Protein AF-A0A7S2C697-F1 (afdb_monomer)

Nearest PDB structures (foldseek):
  7t9b-assembly1_H  TM=4.073E-01  e=5.130E-01  Mus musculus
  5i0y-assembly1_A  TM=3.164E-01  e=2.756E-01  Escherichia coli F11
  7t73-assembly1_H  TM=2.547E-01  e=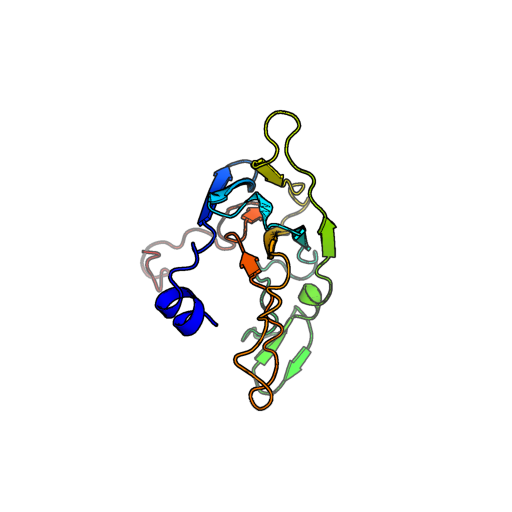3.265E-01  Homo sapiens
  2qux-assembly5_M  TM=3.099E-01  e=7.290E+00  Pseudomonas phage PP7

Foldseek 3Di:
DVVVCVVVVPDDWDKDWDADLAQRKIKIFTDPQLVQWDFKKKKKAKDDLQDLDPDLDQKDQDVVQRQQDDDPRIHGRPRNVPIDMDTFAADPVDRRITIDGDDADPDNIKMKMKMKIKGHFDQPPDPPDDDDGDRDIDIDIDDMRMHPPDDSDDDDDDPRDPDDDD

Solvent-accessible surface area (backbone atoms only — not comparable to full-atom values): 10043 Å² total; per-residue (Å²): 107,71,68,55,38,64,74,67,67,54,82,71,66,40,70,50,74,49,65,42,85,87,69,40,31,36,43,37,38,48,46,53,56,50,91,42,54,68,49,39,33,38,40,35,42,60,47,50,85,85,35,77,57,91,68,78,54,54,69,48,69,50,82,76,44,71,50,50,48,70,57,97,81,30,13,35,29,57,65,51,74,66,63,44,75,47,79,55,66,53,39,96,90,38,82,49,29,35,71,47,77,65,80,74,52,73,80,84,31,39,27,40,36,33,46,39,41,35,32,54,64,51,78,55,84,53,83,70,96,78,59,84,69,61,84,47,64,54,74,50,66,55,75,73,33,47,26,68,82,62,74,90,60,78,87,65,64,72,94,72,43,93,70,78,94,126

Structure (mmCIF, N/CA/C/O backbone):
data_AF-A0A7S2C697-F1
#
_entry.id   AF-A0A7S2C697-F1
#
loop_
_atom_site.group_PDB
_atom_site.id
_atom_site.type_symbol
_atom_site.label_atom_id
_atom_site.label_alt_id
_atom_site.label_comp_id
_atom_site.label_asym_id
_atom_site.label_entity_id
_atom_site.label_seq_id
_atom_site.pdbx_PDB_ins_code
_atom_site.Cartn_x
_atom_site.Cartn_y
_atom_site.Cartn_z
_atom_site.occupancy
_atom_site.B_iso_or_equiv
_atom_site.auth_seq_id
_atom_site.auth_comp_id
_atom_site.auth_asym_id
_atom_site.auth_atom_id
_atom_site.pdbx_PDB_model_num
ATOM 1 N N . ALA A 1 1 ? 4.787 -8.970 22.599 1.00 52.22 1 ALA A N 1
ATOM 2 C CA . ALA A 1 1 ? 3.502 -8.301 22.330 1.00 52.22 1 ALA A CA 1
ATOM 3 C C . ALA A 1 1 ? 2.415 -9.315 21.963 1.00 52.22 1 ALA A C 1
ATOM 5 O O . ALA A 1 1 ? 1.524 -9.502 22.772 1.00 52.22 1 ALA A O 1
ATOM 6 N N . TRP A 1 2 ? 2.530 -10.076 20.866 1.00 50.03 2 TRP A N 1
ATOM 7 C CA . TRP A 1 2 ? 1.533 -11.112 20.517 1.00 50.03 2 TRP A CA 1
ATOM 8 C C . TRP A 1 2 ? 1.285 -12.150 21.631 1.00 50.03 2 TRP A C 1
ATOM 10 O O . TRP A 1 2 ? 0.146 -12.393 22.016 1.00 50.03 2 TRP A O 1
ATOM 20 N N . ILE A 1 3 ? 2.357 -12.688 22.234 1.00 55.72 3 ILE A N 1
ATOM 21 C CA . ILE A 1 3 ? 2.254 -13.664 23.337 1.00 55.72 3 ILE A CA 1
ATOM 22 C C . ILE A 1 3 ? 1.534 -13.069 24.560 1.00 55.72 3 ILE A C 1
ATOM 24 O O . ILE A 1 3 ? 0.726 -13.750 25.176 1.00 55.72 3 ILE A O 1
ATOM 28 N N . SER A 1 4 ? 1.783 -11.804 24.916 1.00 53.09 4 SER A N 1
ATOM 29 C CA . SER A 1 4 ? 1.108 -11.165 26.055 1.00 53.09 4 SER A CA 1
ATOM 30 C C . SER A 1 4 ? -0.371 -10.895 25.775 1.00 53.09 4 SER A C 1
ATOM 32 O O . SER A 1 4 ? -1.180 -11.124 26.664 1.00 53.09 4 SER A O 1
ATOM 34 N N . THR A 1 5 ? -0.735 -10.492 24.555 1.00 56.75 5 THR A N 1
ATOM 35 C CA . THR A 1 5 ? -2.135 -10.326 24.118 1.00 56.75 5 THR A CA 1
ATOM 36 C C . THR A 1 5 ? -2.887 -11.663 24.175 1.00 56.75 5 THR A C 1
ATOM 38 O O . THR A 1 5 ? -3.973 -11.743 24.745 1.00 56.75 5 THR A O 1
ATOM 41 N N . LEU A 1 6 ? -2.251 -12.749 23.718 1.00 58.56 6 LEU A N 1
ATOM 42 C CA . LEU A 1 6 ? -2.764 -14.119 23.851 1.00 58.56 6 LEU A CA 1
ATOM 43 C C . LEU A 1 6 ? -2.944 -14.562 25.303 1.00 58.56 6 LEU A C 1
ATOM 45 O O . LEU A 1 6 ? -3.959 -15.164 25.648 1.00 58.56 6 LEU A O 1
ATOM 49 N N . LEU A 1 7 ? -1.968 -14.263 26.163 1.00 58.41 7 LEU A N 1
ATOM 50 C CA . LEU A 1 7 ? -2.015 -14.620 27.582 1.00 58.41 7 LEU A CA 1
ATOM 51 C C . LEU A 1 7 ? -3.055 -13.793 28.357 1.00 58.41 7 LEU A C 1
ATOM 53 O O . LEU A 1 7 ? -3.677 -14.321 29.278 1.00 58.41 7 LEU A O 1
ATOM 57 N N . LYS A 1 8 ? -3.267 -12.525 27.980 1.00 66.44 8 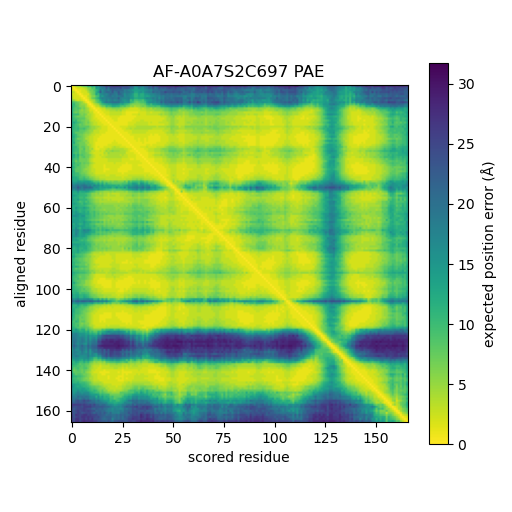LYS A N 1
ATOM 58 C CA . LYS A 1 8 ? -4.252 -11.615 28.592 1.00 66.44 8 LYS A CA 1
ATOM 59 C C . LYS A 1 8 ? -5.670 -11.776 28.026 1.00 66.44 8 LYS A C 1
ATOM 61 O O . LYS A 1 8 ? -6.595 -11.193 28.584 1.00 66.44 8 LYS A O 1
ATOM 66 N N . LYS A 1 9 ? -5.862 -12.594 26.979 1.00 63.88 9 LYS A N 1
ATOM 67 C CA . LYS A 1 9 ? -7.134 -12.746 26.241 1.00 63.88 9 LYS A CA 1
ATOM 68 C C . LYS A 1 9 ? -7.695 -11.411 25.738 1.00 63.88 9 LYS A C 1
ATOM 70 O O . LYS A 1 9 ? -8.908 -11.234 25.664 1.00 63.88 9 LYS A O 1
ATOM 75 N N . GLU A 1 10 ? -6.811 -10.472 25.426 1.00 69.00 10 GLU A N 1
ATOM 76 C CA . GLU A 1 10 ? -7.204 -9.245 24.744 1.00 69.00 10 GLU A CA 1
ATOM 77 C C . GLU A 1 10 ? -7.634 -9.608 23.323 1.00 69.00 10 GLU A C 1
ATOM 79 O O . GLU A 1 10 ? -7.005 -10.453 22.675 1.00 69.00 10 GLU A O 1
ATOM 84 N N . THR A 1 11 ? -8.725 -9.013 22.847 1.00 71.19 11 THR A N 1
ATOM 85 C CA . THR A 1 11 ? -9.206 -9.285 21.499 1.00 71.19 11 THR A CA 1
ATOM 86 C C . THR A 1 11 ? -8.254 -8.692 20.474 1.00 71.19 11 THR A C 1
ATOM 88 O O . THR A 1 11 ? -7.929 -7.505 20.497 1.00 71.19 11 THR A O 1
ATOM 91 N N . VAL A 1 12 ? -7.743 -9.571 19.612 1.00 79.38 12 VAL A N 1
ATOM 92 C CA . VAL A 1 12 ? -6.817 -9.210 18.542 1.00 79.38 12 VAL A CA 1
ATOM 93 C C . VAL A 1 12 ? -7.625 -8.487 17.472 1.00 79.38 12 VAL A C 1
ATOM 95 O O . VAL A 1 12 ? -8.638 -9.040 17.034 1.00 79.38 12 VAL A O 1
ATOM 98 N N . PRO A 1 13 ? -7.211 -7.282 17.046 1.00 88.12 13 PRO A N 1
ATOM 99 C CA . PRO A 1 13 ? -7.908 -6.606 15.978 1.00 88.12 13 PRO A CA 1
ATOM 100 C C . PRO A 1 13 ? -7.971 -7.461 14.717 1.00 88.12 13 PRO A C 1
ATOM 102 O O . PRO A 1 13 ? -7.019 -8.168 14.385 1.00 88.12 13 PRO A O 1
ATOM 105 N N . THR A 1 14 ? -9.099 -7.394 14.024 1.00 91.38 14 THR A N 1
ATOM 106 C CA . THR A 1 14 ? -9.294 -8.091 12.753 1.00 91.38 14 THR A CA 1
ATOM 107 C C . THR A 1 14 ? -9.548 -7.078 11.657 1.00 91.38 14 THR A C 1
ATOM 109 O O . THR A 1 14 ? -10.130 -6.016 11.886 1.00 91.38 14 THR A O 1
ATOM 112 N N . MET A 1 15 ? -9.095 -7.410 10.460 1.00 94.88 15 MET A N 1
ATOM 113 C CA . MET A 1 15 ? -9.385 -6.660 9.254 1.00 94.88 15 MET A CA 1
ATOM 114 C C . MET A 1 15 ? -9.487 -7.632 8.088 1.00 94.88 15 MET A C 1
ATOM 116 O O . MET A 1 15 ? -8.856 -8.690 8.108 1.00 94.88 15 MET A O 1
ATOM 120 N N . ASP A 1 16 ? -10.274 -7.250 7.099 1.00 97.69 16 ASP A N 1
ATOM 121 C CA . ASP A 1 16 ? -10.401 -7.933 5.821 1.00 97.69 16 ASP A CA 1
ATOM 122 C C . ASP A 1 16 ? -10.203 -6.906 4.709 1.00 97.69 16 ASP A C 1
ATOM 124 O O . ASP A 1 16 ? -10.511 -5.723 4.895 1.00 97.69 16 ASP A O 1
ATOM 128 N N . TRP A 1 17 ? -9.669 -7.319 3.568 1.00 98.12 17 TRP A N 1
ATOM 129 C CA . TRP A 1 17 ? -9.531 -6.425 2.427 1.00 98.12 17 TRP A CA 1
ATOM 130 C C . TRP A 1 17 ? -9.789 -7.159 1.123 1.00 98.12 17 TRP A C 1
ATOM 132 O O . TRP A 1 17 ? -9.397 -8.308 0.946 1.00 98.12 17 TRP A O 1
ATOM 142 N N . ASP A 1 18 ? -10.410 -6.442 0.196 1.00 97.94 18 ASP A N 1
ATOM 143 C CA . ASP A 1 18 ? -10.588 -6.879 -1.181 1.00 97.94 18 ASP A CA 1
ATOM 144 C C . ASP A 1 18 ? -9.889 -5.905 -2.128 1.00 97.94 18 ASP A C 1
ATOM 146 O O . ASP A 1 18 ? -9.762 -4.706 -1.835 1.00 97.94 18 ASP A O 1
ATOM 150 N N . ARG A 1 19 ? -9.418 -6.430 -3.258 1.00 97.06 19 ARG A N 1
ATOM 151 C CA . ARG A 1 19 ? -8.756 -5.655 -4.303 1.00 97.06 19 ARG A CA 1
ATOM 152 C C . ARG A 1 19 ? -9.494 -5.862 -5.615 1.00 97.06 19 ARG A C 1
ATOM 154 O O . ARG A 1 19 ? -9.530 -6.968 -6.137 1.00 97.06 19 ARG A O 1
ATOM 161 N N . ASP A 1 20 ? -9.998 -4.778 -6.191 1.00 95.88 20 ASP A N 1
ATOM 162 C CA . ASP A 1 20 ? -10.605 -4.821 -7.518 1.00 95.88 20 ASP A CA 1
ATOM 163 C C . ASP A 1 20 ? -9.523 -5.081 -8.581 1.00 95.88 20 ASP A C 1
ATOM 165 O O . ASP A 1 20 ? -8.603 -4.281 -8.752 1.00 95.88 20 ASP A O 1
ATOM 169 N N . ASP A 1 21 ? -9.625 -6.192 -9.310 1.00 89.94 21 ASP A N 1
ATOM 170 C CA . ASP A 1 21 ? -8.591 -6.624 -10.264 1.00 89.94 21 ASP A CA 1
ATOM 171 C C . ASP A 1 21 ? -8.457 -5.721 -11.504 1.00 89.94 21 ASP A C 1
ATOM 173 O O . ASP A 1 21 ? -7.480 -5.819 -12.246 1.00 89.94 21 ASP A O 1
ATOM 177 N N . VAL A 1 22 ? -9.421 -4.829 -11.756 1.00 89.38 22 VAL A N 1
ATOM 178 C CA . VAL A 1 22 ? -9.414 -3.941 -12.930 1.00 89.38 22 VAL A CA 1
ATOM 179 C C . VAL A 1 22 ? -8.836 -2.571 -12.583 1.00 89.38 22 VAL A C 1
ATOM 181 O O . VAL A 1 22 ? -8.011 -2.017 -13.311 1.00 89.38 22 VAL A O 1
ATOM 184 N N . THR A 1 23 ? -9.291 -1.998 -11.478 1.00 94.25 23 THR A N 1
ATOM 185 C CA . THR A 1 23 ? -8.965 -0.644 -11.019 1.00 94.25 23 THR A CA 1
ATOM 186 C C . THR A 1 23 ? -7.856 -0.629 -9.973 1.00 94.25 23 THR A C 1
ATOM 188 O O . THR A 1 23 ? -7.298 0.431 -9.694 1.00 94.25 23 THR A O 1
ATOM 191 N N . GLY A 1 24 ? -7.549 -1.786 -9.382 1.00 95.38 24 GLY A N 1
ATOM 192 C CA . GLY A 1 24 ? -6.646 -1.952 -8.249 1.00 95.38 24 GLY A CA 1
ATOM 193 C C . GLY A 1 24 ? -7.166 -1.358 -6.946 1.00 95.38 24 GLY A C 1
ATOM 194 O O . GLY A 1 24 ? -6.394 -1.310 -5.990 1.00 95.38 24 GLY A O 1
ATOM 195 N N . GLN A 1 25 ? -8.413 -0.873 -6.889 1.00 97.81 25 GLN A N 1
ATOM 196 C CA . GLN A 1 25 ? -9.000 -0.291 -5.683 1.00 97.81 25 GLN A CA 1
ATOM 197 C C . GLN A 1 25 ? -8.892 -1.269 -4.514 1.00 97.81 25 GLN A C 1
ATOM 199 O O . GLN A 1 25 ? -9.296 -2.418 -4.648 1.00 97.81 25 GLN A O 1
ATOM 204 N N . ILE A 1 26 ? -8.391 -0.801 -3.371 1.00 98.56 26 ILE A N 1
ATOM 205 C CA . ILE A 1 26 ? -8.398 -1.573 -2.127 1.00 98.56 26 ILE A CA 1
ATOM 206 C C . ILE A 1 26 ? -9.584 -1.109 -1.286 1.00 98.56 26 ILE A C 1
ATOM 208 O O . ILE A 1 26 ? -9.682 0.078 -0.954 1.00 98.56 26 ILE A O 1
ATOM 212 N N . THR A 1 27 ? -10.448 -2.051 -0.915 1.00 98.50 27 THR A N 1
ATOM 213 C CA . THR A 1 27 ? -11.510 -1.849 0.075 1.00 98.50 27 THR A CA 1
ATOM 214 C C . THR A 1 27 ? -11.130 -2.589 1.346 1.00 98.50 27 THR A C 1
ATOM 216 O O . THR A 1 27 ? -11.188 -3.813 1.399 1.00 98.50 27 THR A O 1
ATOM 219 N N . LEU A 1 28 ? -10.729 -1.842 2.370 1.00 98.50 28 LEU A N 1
ATOM 220 C CA . LEU A 1 28 ? -10.389 -2.354 3.693 1.00 98.50 28 LEU A CA 1
ATOM 221 C C . LEU A 1 28 ? -11.616 -2.267 4.601 1.00 98.50 28 LEU A C 1
ATOM 223 O O . LEU A 1 28 ? -12.203 -1.196 4.745 1.00 98.50 28 LEU A O 1
ATOM 227 N N . THR A 1 29 ? -11.952 -3.368 5.264 1.00 98.50 29 THR A N 1
ATOM 228 C CA . THR A 1 29 ? -13.015 -3.446 6.268 1.00 98.50 29 THR A CA 1
ATOM 229 C C . THR A 1 29 ? -12.412 -3.814 7.616 1.00 98.50 29 THR A C 1
ATOM 231 O O . THR A 1 29 ? -11.837 -4.889 7.790 1.00 98.50 29 THR A O 1
ATOM 234 N N . LEU A 1 30 ? -12.548 -2.923 8.593 1.00 97.19 30 LEU A N 1
ATOM 235 C CA . LEU A 1 30 ? -12.138 -3.183 9.967 1.00 97.19 30 LEU A CA 1
ATOM 236 C C . LEU A 1 30 ? -13.200 -4.019 10.686 1.00 97.19 30 LEU A C 1
ATOM 238 O O . LEU A 1 30 ? -14.391 -3.713 10.643 1.00 97.19 30 LEU A O 1
ATOM 242 N N . GLY A 1 31 ? -12.753 -5.058 11.382 1.00 94.81 31 GLY A N 1
ATOM 243 C CA . GLY A 1 31 ? -13.597 -5.913 12.202 1.00 94.81 31 GLY A CA 1
ATOM 244 C C . GLY A 1 31 ? -13.507 -5.554 13.682 1.00 94.81 31 GLY A C 1
ATOM 245 O O . GLY A 1 31 ? -13.608 -4.399 14.105 1.00 94.81 31 GLY A O 1
ATOM 246 N N . GLU A 1 32 ? -13.318 -6.580 14.503 1.00 90.88 32 GLU A N 1
ATOM 247 C CA . GLU A 1 32 ? -13.086 -6.407 15.931 1.00 90.88 32 GLU A CA 1
ATOM 248 C C . GLU A 1 32 ? -11.880 -5.488 16.191 1.00 90.88 32 GLU A C 1
ATOM 250 O O . GLU A 1 32 ? -10.863 -5.572 15.507 1.00 90.88 32 GLU A O 1
ATOM 255 N N . GLY A 1 33 ? -11.999 -4.584 17.168 1.00 87.25 33 GLY A N 1
ATOM 256 C CA . GLY A 1 33 ? -10.949 -3.616 17.498 1.00 87.25 33 GLY A CA 1
ATOM 257 C C . GLY A 1 33 ? -10.921 -2.352 16.629 1.00 87.25 33 GLY A C 1
ATOM 258 O O . GLY A 1 33 ? -10.038 -1.521 16.832 1.00 87.25 33 GLY A O 1
ATOM 259 N N . ALA A 1 34 ? -11.881 -2.143 15.718 1.00 90.75 34 ALA A N 1
ATOM 260 C CA . ALA A 1 34 ? -11.943 -0.942 14.872 1.00 90.75 34 ALA A CA 1
ATOM 261 C C . ALA A 1 34 ? -11.928 0.385 15.662 1.00 90.75 34 ALA A C 1
ATOM 263 O O . ALA A 1 34 ? -11.285 1.352 15.268 1.00 90.75 34 ALA A O 1
ATOM 264 N N . ASN A 1 35 ? -12.551 0.430 16.845 1.00 89.94 35 ASN A N 1
ATOM 265 C CA . ASN A 1 35 ? -12.540 1.606 17.728 1.00 89.94 35 ASN A CA 1
ATOM 266 C C . ASN A 1 35 ? -11.145 1.965 18.288 1.00 89.94 35 ASN A C 1
ATOM 268 O O . ASN A 1 35 ? -10.948 3.061 18.836 1.00 89.94 35 ASN A O 1
ATOM 272 N N . GLN A 1 36 ? -10.192 1.038 18.185 1.00 90.12 36 GLN A N 1
ATOM 273 C CA . GLN A 1 36 ? -8.797 1.228 18.559 1.00 90.12 36 GLN A CA 1
ATOM 274 C C . GLN A 1 36 ? -7.931 1.694 17.391 1.00 90.12 36 GLN A C 1
ATOM 276 O O . GLN A 1 36 ? -6.765 1.973 17.629 1.00 90.12 36 GLN A O 1
ATOM 281 N N . VAL A 1 37 ? -8.447 1.814 16.165 1.00 93.25 37 VAL A N 1
ATOM 282 C CA . VAL A 1 37 ? -7.666 2.400 15.068 1.00 93.25 37 VAL A CA 1
ATOM 283 C C . VAL A 1 37 ? -7.376 3.871 15.369 1.00 93.25 37 VAL A C 1
ATOM 285 O O . VAL A 1 37 ? -8.238 4.611 15.854 1.00 93.25 37 VAL A O 1
ATOM 288 N N . ASP A 1 38 ? -6.123 4.256 15.150 1.00 94.50 38 ASP A N 1
ATOM 289 C CA . ASP A 1 38 ? -5.635 5.628 15.260 1.00 94.50 38 ASP A CA 1
ATOM 290 C C . ASP A 1 38 ? -5.613 6.275 13.874 1.00 94.50 38 ASP A C 1
ATOM 292 O O . ASP A 1 38 ? -6.268 7.291 13.641 1.00 94.50 38 ASP A O 1
ATOM 296 N N . THR A 1 39 ? -4.935 5.634 12.921 1.00 96.81 39 THR A N 1
ATOM 297 C CA . THR A 1 39 ? -4.805 6.127 11.549 1.00 96.81 39 THR A CA 1
ATOM 298 C C . THR A 1 39 ? -4.862 4.988 10.537 1.00 96.81 39 THR A C 1
ATOM 300 O O . THR A 1 39 ? -4.442 3.862 10.799 1.00 96.81 39 THR A O 1
ATOM 303 N N . VAL A 1 40 ? -5.379 5.307 9.349 1.00 98.12 40 VAL A N 1
ATOM 304 C CA . VAL A 1 40 ? -5.214 4.489 8.146 1.00 98.12 40 VAL A CA 1
ATOM 305 C C . VAL A 1 40 ? -4.459 5.335 7.135 1.00 98.12 40 VAL A C 1
ATOM 307 O O . VAL A 1 40 ? -4.893 6.438 6.793 1.00 98.12 40 VAL A O 1
ATOM 310 N N . THR A 1 41 ? -3.314 4.845 6.678 1.00 98.56 41 THR A N 1
ATOM 311 C CA . THR A 1 41 ? -2.413 5.572 5.783 1.00 98.56 41 THR A CA 1
ATOM 312 C C . THR A 1 41 ? -2.243 4.795 4.491 1.00 98.56 41 THR A C 1
ATOM 314 O O . THR A 1 41 ? -1.868 3.628 4.501 1.00 98.56 41 THR A O 1
ATOM 317 N N . LYS A 1 42 ? -2.489 5.446 3.355 1.00 98.56 42 LYS A N 1
ATOM 318 C CA . LYS A 1 42 ? -2.132 4.903 2.048 1.00 98.56 42 LYS A CA 1
ATOM 319 C C . LYS A 1 42 ? -0.689 5.252 1.750 1.00 98.56 42 LYS A C 1
ATOM 321 O O . LYS A 1 42 ? -0.366 6.434 1.648 1.00 98.56 42 LYS A O 1
ATOM 326 N N . TYR A 1 43 ? 0.137 4.240 1.534 1.00 98.12 43 TYR A N 1
ATOM 327 C CA . TYR A 1 43 ? 1.480 4.394 0.989 1.00 98.12 43 TYR A CA 1
ATOM 328 C C . TYR A 1 43 ? 1.460 4.074 -0.496 1.00 98.12 43 TYR A C 1
ATOM 330 O O . TYR A 1 43 ? 0.800 3.124 -0.908 1.00 98.12 43 TYR A O 1
ATOM 338 N N . TRP A 1 44 ? 2.165 4.859 -1.307 1.00 97.12 44 TRP A N 1
ATOM 339 C CA . TRP A 1 44 ? 2.218 4.636 -2.747 1.00 97.12 44 TRP A CA 1
ATOM 340 C C . TRP A 1 44 ? 3.540 5.061 -3.384 1.00 97.12 44 TRP A C 1
ATOM 342 O O . TRP A 1 44 ? 4.242 5.944 -2.884 1.00 97.12 44 TRP A O 1
ATOM 352 N N . GLN A 1 45 ? 3.849 4.443 -4.521 1.00 94.44 45 GLN A N 1
ATOM 353 C CA . GLN A 1 45 ? 4.978 4.791 -5.374 1.00 94.44 45 GLN A CA 1
ATOM 354 C C . GLN A 1 45 ? 4.668 4.499 -6.845 1.00 94.44 45 GLN A C 1
ATOM 356 O O . GLN A 1 45 ? 3.898 3.596 -7.151 1.00 94.44 45 GLN A O 1
ATOM 361 N N . GLN A 1 46 ? 5.315 5.229 -7.750 1.00 91.81 46 GLN A N 1
ATOM 362 C CA . GLN A 1 46 ? 5.344 4.950 -9.182 1.00 91.81 46 GLN A CA 1
ATOM 363 C C . GLN A 1 46 ? 6.788 4.714 -9.649 1.00 91.81 46 GLN A C 1
ATOM 365 O O . GLN A 1 46 ? 7.710 5.398 -9.200 1.00 91.81 46 GLN A O 1
ATOM 370 N N . THR A 1 47 ? 6.994 3.745 -10.539 1.00 88.81 47 THR A N 1
ATOM 371 C CA . THR A 1 47 ? 8.291 3.510 -11.184 1.00 88.81 47 THR A CA 1
ATOM 372 C C . THR A 1 47 ? 8.596 4.624 -12.186 1.00 88.81 47 THR A C 1
ATOM 374 O O . THR A 1 47 ? 7.691 5.233 -12.756 1.00 88.81 47 THR A O 1
ATOM 377 N N . GLY A 1 48 ? 9.878 4.917 -12.402 1.00 81.81 48 GLY A N 1
ATOM 378 C CA . GLY A 1 48 ? 10.296 5.931 -13.368 1.00 81.81 48 GLY A CA 1
ATOM 379 C C . GLY A 1 48 ? 10.297 5.414 -14.808 1.00 81.81 48 GLY A C 1
ATOM 380 O O . GLY A 1 48 ? 10.564 4.240 -15.051 1.00 81.81 48 GLY A O 1
ATOM 381 N N . ASP A 1 49 ? 10.101 6.318 -15.771 1.00 76.88 49 ASP A N 1
ATOM 382 C CA . ASP A 1 49 ? 10.089 6.008 -17.215 1.00 76.88 49 ASP A CA 1
ATOM 383 C C . ASP A 1 49 ? 11.387 5.348 -17.714 1.00 76.88 49 ASP A C 1
ATOM 385 O O . ASP A 1 49 ? 11.399 4.619 -18.703 1.00 76.88 49 ASP A O 1
ATOM 389 N N . THR A 1 50 ? 12.507 5.610 -17.038 1.00 70.44 50 THR A N 1
ATOM 390 C CA . THR A 1 50 ? 13.827 5.073 -17.394 1.00 70.44 50 THR A CA 1
ATOM 391 C C . THR A 1 50 ? 14.045 3.637 -16.926 1.00 70.44 50 THR A C 1
ATOM 393 O O . THR A 1 50 ? 15.008 3.000 -17.350 1.00 70.44 50 THR A O 1
ATOM 396 N N . TYR A 1 51 ? 13.171 3.121 -16.059 1.00 71.75 51 TYR A N 1
ATOM 397 C CA . TYR A 1 51 ? 13.259 1.783 -15.492 1.00 71.75 51 TYR A CA 1
ATOM 398 C C . TYR A 1 51 ? 11.919 1.073 -15.658 1.00 71.75 51 TYR A C 1
ATOM 400 O O . TYR A 1 51 ? 11.048 1.087 -14.790 1.00 71.75 51 TYR A O 1
ATOM 408 N N . GLY A 1 52 ? 11.770 0.430 -16.812 1.00 73.94 52 GLY A N 1
ATOM 409 C CA . GLY A 1 52 ? 10.593 -0.351 -17.176 1.00 73.94 52 GLY A CA 1
ATOM 410 C C . GLY A 1 52 ? 10.501 -1.697 -16.457 1.00 73.94 52 GLY A C 1
ATOM 411 O O . GLY A 1 52 ? 10.111 -2.670 -17.088 1.00 73.94 52 GLY A O 1
ATOM 412 N N . ARG A 1 53 ? 10.832 -1.789 -15.154 1.00 82.38 53 ARG A N 1
ATOM 413 C CA . ARG A 1 53 ? 10.572 -2.999 -14.338 1.00 82.38 53 ARG A CA 1
ATOM 414 C C . ARG A 1 53 ? 9.571 -2.812 -13.196 1.00 82.38 53 ARG A C 1
ATOM 416 O O . ARG A 1 53 ? 9.596 -1.799 -12.503 1.00 82.38 53 ARG A O 1
ATOM 423 N N . ARG A 1 54 ? 8.715 -3.831 -12.996 1.00 88.75 54 ARG A N 1
ATOM 424 C CA . ARG A 1 54 ? 7.679 -3.907 -11.946 1.00 88.75 54 ARG A CA 1
ATOM 425 C C . ARG A 1 54 ? 8.358 -4.251 -10.630 1.00 88.75 54 ARG A C 1
ATOM 427 O O . ARG A 1 54 ? 8.152 -5.331 -10.085 1.00 88.75 54 ARG A O 1
ATOM 434 N N . ASP A 1 55 ? 9.261 -3.385 -10.182 1.00 89.38 55 ASP A N 1
ATOM 435 C CA . ASP A 1 55 ? 10.081 -3.630 -9.003 1.00 89.38 55 ASP A CA 1
ATOM 436 C C . ASP A 1 55 ? 10.051 -2.439 -8.048 1.00 89.38 55 ASP A C 1
ATOM 438 O O . ASP A 1 55 ? 10.537 -1.348 -8.345 1.00 89.38 55 ASP A O 1
ATOM 442 N N . PHE A 1 56 ? 9.485 -2.697 -6.872 1.00 91.62 56 PHE A N 1
ATOM 443 C CA . PHE A 1 56 ? 9.359 -1.742 -5.776 1.00 91.62 56 PHE A CA 1
ATOM 444 C C . PHE A 1 56 ? 10.265 -2.098 -4.588 1.00 91.62 56 PHE A C 1
ATOM 446 O O . PHE A 1 56 ? 10.153 -1.508 -3.512 1.00 91.62 56 PHE A O 1
ATOM 453 N N . ARG A 1 57 ? 11.172 -3.066 -4.769 1.00 90.94 57 ARG A N 1
ATOM 454 C CA . ARG A 1 57 ? 12.144 -3.473 -3.753 1.00 90.94 57 ARG A CA 1
ATOM 455 C C . ARG A 1 57 ? 13.347 -2.542 -3.778 1.00 90.94 57 ARG A C 1
ATOM 457 O O . ARG A 1 57 ? 13.776 -2.094 -4.835 1.00 90.94 57 ARG A O 1
ATOM 464 N N . PHE A 1 58 ? 13.913 -2.302 -2.598 1.00 91.31 58 PHE A N 1
ATOM 465 C CA . PHE A 1 58 ? 15.115 -1.484 -2.427 1.00 91.31 58 PHE A CA 1
ATOM 466 C C . PHE A 1 58 ? 16.382 -2.145 -2.987 1.00 91.31 58 PHE A C 1
ATOM 468 O O . PHE A 1 58 ? 17.260 -1.457 -3.500 1.00 91.31 58 PHE A O 1
ATOM 475 N N . LEU A 1 59 ? 16.469 -3.474 -2.908 1.00 92.62 59 LEU A N 1
ATOM 476 C CA . LEU A 1 59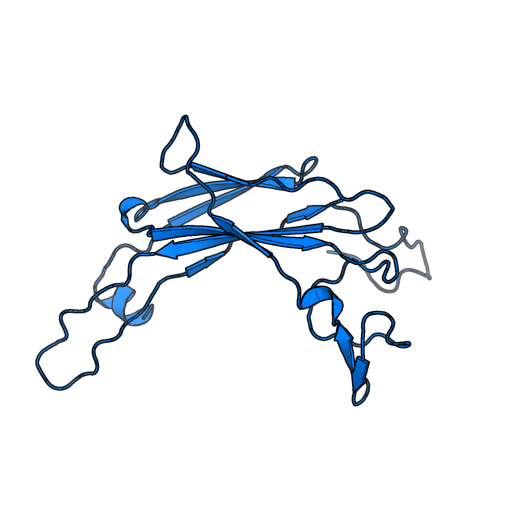 ? 17.621 -4.256 -3.346 1.00 92.62 59 LEU A CA 1
ATOM 477 C C . LEU A 1 59 ? 17.170 -5.312 -4.358 1.00 92.62 59 LEU A C 1
ATOM 479 O O . LEU A 1 59 ? 16.229 -6.064 -4.089 1.00 92.62 59 LEU A O 1
ATOM 483 N N . ASN A 1 60 ? 17.858 -5.389 -5.491 1.00 90.81 60 ASN A N 1
ATOM 484 C CA . ASN A 1 60 ? 17.730 -6.468 -6.465 1.00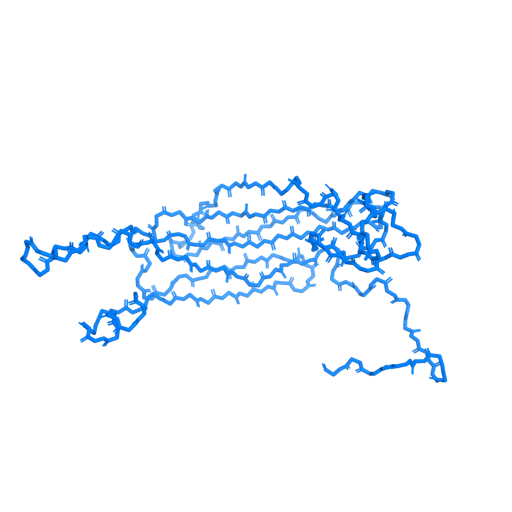 90.81 60 ASN A CA 1
ATOM 485 C C . ASN A 1 60 ? 19.117 -6.846 -7.023 1.00 90.81 60 ASN A C 1
ATOM 487 O O . ASN A 1 60 ? 20.144 -6.409 -6.507 1.00 90.81 60 ASN A O 1
ATOM 491 N N . ILE A 1 61 ? 19.145 -7.717 -8.030 1.00 91.94 61 ILE A N 1
ATOM 492 C CA . ILE A 1 61 ? 20.370 -8.279 -8.624 1.00 91.94 61 ILE A CA 1
ATOM 493 C C . ILE A 1 61 ? 20.469 -7.930 -10.115 1.00 91.94 61 ILE A C 1
ATOM 495 O O . ILE A 1 61 ? 20.902 -8.741 -10.929 1.00 91.94 61 ILE A O 1
ATOM 499 N N . ASP A 1 62 ? 19.975 -6.749 -10.483 1.00 86.94 62 ASP A N 1
ATOM 500 C CA . ASP A 1 62 ? 19.922 -6.301 -11.872 1.00 86.94 62 ASP A CA 1
ATOM 501 C C . ASP A 1 62 ? 21.323 -5.993 -12.414 1.00 86.94 62 ASP A C 1
ATOM 503 O O . ASP A 1 62 ? 22.059 -5.202 -11.823 1.00 86.94 62 ASP A O 1
ATOM 507 N N . ASP A 1 63 ? 21.646 -6.567 -13.575 1.00 87.25 63 ASP A N 1
ATOM 508 C CA . ASP A 1 63 ? 22.874 -6.318 -14.334 1.00 87.25 63 ASP A CA 1
ATOM 509 C C . ASP A 1 63 ? 22.519 -6.093 -15.824 1.00 87.25 63 ASP A C 1
ATOM 511 O O . ASP A 1 63 ? 22.026 -7.020 -16.479 1.00 87.25 63 ASP A O 1
ATOM 515 N N . PRO A 1 64 ? 22.687 -4.872 -16.377 1.00 89.69 64 PRO A N 1
ATOM 516 C CA . PRO A 1 64 ? 23.212 -3.677 -15.710 1.00 89.69 64 PRO A CA 1
ATOM 517 C C . PRO A 1 64 ? 22.223 -3.071 -14.694 1.00 89.69 64 PRO A C 1
ATOM 519 O O . PRO A 1 64 ? 21.005 -3.119 -14.882 1.00 89.69 64 PRO A O 1
ATOM 522 N N . CYS A 1 65 ? 22.745 -2.415 -13.651 1.00 89.88 65 CYS A N 1
ATOM 523 C CA . CYS A 1 65 ? 21.935 -1.710 -12.653 1.00 89.88 65 CYS A CA 1
ATOM 524 C C . CYS A 1 65 ? 21.335 -0.405 -13.211 1.00 89.88 65 CYS A C 1
ATOM 526 O O . CYS A 1 65 ? 21.943 0.663 -13.144 1.00 89.88 65 CYS A O 1
ATOM 528 N N . LEU A 1 66 ? 20.124 -0.477 -13.773 1.00 88.94 66 LEU A N 1
ATOM 529 C CA . LEU A 1 66 ? 19.463 0.672 -14.416 1.00 88.94 66 LEU A CA 1
ATOM 530 C C . LEU A 1 66 ? 18.613 1.533 -13.464 1.00 88.94 66 LEU A C 1
ATOM 532 O O . LEU A 1 66 ? 18.302 2.678 -13.787 1.00 88.94 66 LEU A O 1
ATOM 536 N N . CYS A 1 67 ? 18.230 1.013 -12.293 1.00 87.00 67 CYS A N 1
ATOM 537 C CA . CYS A 1 67 ? 17.373 1.725 -11.335 1.00 87.00 67 CYS A CA 1
ATOM 538 C C . CYS A 1 67 ? 18.122 2.543 -10.275 1.00 87.00 67 CYS A C 1
ATOM 540 O O . CYS A 1 67 ? 17.485 3.175 -9.427 1.00 87.00 67 CYS A O 1
ATOM 542 N N . GLY A 1 68 ? 19.455 2.540 -10.280 1.00 90.81 68 GLY A N 1
ATOM 543 C CA . GLY A 1 68 ? 20.222 3.261 -9.272 1.00 90.81 68 GLY A CA 1
ATOM 544 C C . GLY A 1 68 ? 21.703 2.922 -9.270 1.00 90.81 68 GLY A C 1
ATOM 545 O O . GLY A 1 68 ? 22.394 3.204 -10.245 1.00 90.81 68 GLY A O 1
ATOM 546 N N . ALA A 1 69 ? 22.196 2.399 -8.146 1.00 92.88 69 ALA A N 1
ATOM 547 C CA . ALA A 1 69 ? 23.624 2.200 -7.910 1.00 92.88 69 ALA A CA 1
ATOM 548 C C . ALA A 1 69 ? 23.961 0.727 -7.670 1.00 92.88 69 ALA A C 1
ATOM 550 O O . ALA A 1 69 ? 23.328 0.065 -6.850 1.00 92.88 69 ALA A O 1
ATOM 551 N N . GLU A 1 70 ? 24.988 0.235 -8.354 1.00 95.12 70 GLU A N 1
ATOM 552 C CA . GLU A 1 70 ? 25.506 -1.114 -8.148 1.00 95.12 70 GLU A CA 1
ATOM 553 C C . GLU A 1 70 ? 26.503 -1.147 -6.981 1.00 95.12 70 GLU A C 1
ATOM 555 O O . GLU A 1 70 ? 27.365 -0.272 -6.855 1.00 95.12 70 GLU A O 1
ATOM 560 N N . TYR A 1 71 ? 26.402 -2.169 -6.133 1.00 92.69 71 TYR A N 1
ATOM 561 C CA . TYR A 1 71 ? 27.353 -2.446 -5.064 1.00 92.69 71 TYR A CA 1
ATOM 562 C C . TYR A 1 71 ? 27.473 -3.956 -4.821 1.00 92.69 71 TYR A C 1
ATOM 564 O O . TYR A 1 71 ? 26.500 -4.621 -4.464 1.00 92.69 71 TYR A O 1
ATOM 572 N N . GLU A 1 72 ? 28.680 -4.495 -5.017 1.00 91.69 72 GLU A N 1
ATOM 573 C CA . GLU A 1 72 ? 29.014 -5.913 -4.795 1.00 91.69 72 GLU A CA 1
ATOM 574 C C . GLU A 1 72 ? 28.041 -6.898 -5.479 1.00 91.69 72 GLU A C 1
ATOM 576 O O . GLU A 1 72 ? 27.591 -7.868 -4.873 1.00 91.69 72 GLU A O 1
ATOM 581 N N . GLY A 1 73 ? 27.684 -6.641 -6.745 1.00 89.31 73 GLY A N 1
ATOM 582 C CA . GLY A 1 73 ? 26.771 -7.494 -7.520 1.00 89.31 73 GLY A CA 1
ATOM 583 C C . GLY A 1 73 ? 25.291 -7.358 -7.147 1.00 89.31 73 GLY A C 1
ATOM 584 O O . GLY A 1 73 ? 24.462 -8.121 -7.637 1.00 89.31 73 GLY A O 1
ATOM 585 N N . ASN A 1 74 ? 24.946 -6.395 -6.290 1.00 92.38 74 ASN A N 1
ATOM 586 C CA . ASN A 1 74 ? 23.568 -5.992 -6.041 1.00 92.38 74 ASN A CA 1
ATOM 587 C C . ASN A 1 74 ? 23.300 -4.640 -6.693 1.00 92.38 74 ASN A C 1
ATOM 589 O O . ASN A 1 74 ? 24.185 -3.789 -6.762 1.00 92.38 74 ASN A O 1
ATOM 593 N N . CYS A 1 75 ? 22.056 -4.408 -7.083 1.00 92.75 75 CYS A N 1
ATOM 594 C CA . CYS A 1 75 ? 21.596 -3.123 -7.572 1.00 92.75 75 CYS A CA 1
ATOM 595 C C . CYS A 1 75 ? 20.631 -2.500 -6.555 1.00 92.75 75 CYS A C 1
ATOM 597 O O . CYS A 1 75 ? 19.600 -3.070 -6.184 1.00 92.75 75 CYS A O 1
ATOM 599 N N . LEU A 1 76 ? 21.011 -1.324 -6.057 1.00 93.94 76 LEU A N 1
ATOM 600 C CA . LEU A 1 76 ? 20.205 -0.500 -5.169 1.00 93.94 76 LEU A CA 1
ATOM 601 C C . LEU A 1 76 ? 19.233 0.311 -6.018 1.00 93.94 76 LEU A C 1
ATOM 603 O O . LEU A 1 76 ? 19.634 1.224 -6.745 1.00 93.94 76 LEU A O 1
ATOM 607 N N . ASN A 1 77 ? 17.949 -0.008 -5.908 1.00 91.81 77 ASN A N 1
ATOM 608 C CA . ASN A 1 77 ? 16.888 0.713 -6.588 1.00 91.81 77 ASN A CA 1
ATOM 609 C C . ASN A 1 77 ? 16.624 2.035 -5.859 1.00 91.81 77 ASN A C 1
ATOM 611 O O . ASN A 1 77 ? 15.921 2.095 -4.852 1.00 91.81 77 ASN A O 1
ATOM 615 N N . LEU A 1 78 ? 17.198 3.124 -6.366 1.00 90.44 78 LEU A N 1
ATOM 616 C CA . LEU A 1 78 ? 17.028 4.444 -5.759 1.00 90.44 78 LEU A CA 1
ATOM 617 C C . LEU A 1 78 ? 15.666 5.059 -6.098 1.00 90.44 78 LEU A C 1
ATOM 619 O O . LEU A 1 78 ? 15.235 5.995 -5.423 1.00 90.44 78 LEU A O 1
ATOM 623 N N . GLN A 1 79 ? 14.959 4.523 -7.098 1.00 86.00 79 GLN A N 1
ATOM 624 C CA . GLN A 1 79 ? 13.624 5.000 -7.455 1.00 86.00 79 GLN A CA 1
ATOM 625 C C . GLN A 1 79 ? 12.604 4.707 -6.355 1.00 86.00 79 GLN A C 1
ATOM 627 O O . GLN A 1 79 ? 11.655 5.466 -6.189 1.00 86.00 79 GLN A O 1
ATOM 632 N N . VAL A 1 80 ? 12.810 3.668 -5.541 1.00 89.38 80 VAL A N 1
ATOM 633 C CA . VAL A 1 80 ? 11.879 3.322 -4.455 1.00 89.38 80 VAL A CA 1
ATOM 634 C C . VAL A 1 80 ? 12.099 4.140 -3.188 1.00 89.38 80 VAL A C 1
ATOM 636 O O . VAL A 1 80 ? 11.356 3.978 -2.235 1.00 89.38 80 VAL A O 1
ATOM 639 N N . LEU A 1 81 ? 13.071 5.053 -3.143 1.00 87.62 81 LEU A N 1
ATOM 640 C CA . LEU A 1 81 ? 13.280 5.897 -1.958 1.00 87.62 81 LEU A CA 1
ATOM 641 C C . LEU A 1 81 ? 12.186 6.957 -1.762 1.00 87.62 81 LEU A C 1
ATOM 643 O O . LEU A 1 81 ? 12.089 7.542 -0.688 1.00 87.62 81 LEU A O 1
ATOM 647 N N . ASN A 1 82 ? 11.367 7.210 -2.783 1.00 87.81 82 ASN A N 1
ATOM 648 C CA . ASN A 1 82 ? 10.356 8.265 -2.782 1.00 87.81 82 ASN A CA 1
ATOM 649 C C . ASN A 1 82 ? 8.926 7.725 -2.601 1.00 87.81 82 ASN A C 1
ATOM 651 O O . ASN A 1 82 ? 8.008 8.192 -3.276 1.00 87.81 82 ASN A O 1
ATOM 655 N N . TRP A 1 83 ? 8.736 6.740 -1.715 1.00 93.38 83 TRP A N 1
ATOM 656 C CA . TRP A 1 83 ? 7.391 6.360 -1.275 1.00 93.38 83 TRP A CA 1
ATOM 657 C C . TRP A 1 83 ? 6.700 7.565 -0.645 1.00 93.38 83 TRP A C 1
ATOM 659 O O . TRP A 1 83 ? 7.257 8.253 0.212 1.00 93.38 83 TRP A O 1
ATOM 669 N N . LYS A 1 84 ? 5.472 7.812 -1.079 1.00 96.44 84 LYS A N 1
ATOM 670 C CA . LYS A 1 84 ? 4.620 8.885 -0.575 1.00 96.44 84 LYS A CA 1
ATOM 671 C C . LYS A 1 84 ? 3.516 8.291 0.276 1.00 96.44 84 LYS A C 1
ATOM 673 O O . LYS A 1 84 ? 3.168 7.122 0.120 1.00 96.44 84 LYS A O 1
ATOM 678 N N . SER A 1 85 ? 2.952 9.110 1.152 1.00 97.75 85 SER A N 1
ATOM 679 C CA . SER A 1 85 ? 1.852 8.694 2.005 1.00 97.75 85 SER A CA 1
ATOM 680 C C . SER A 1 85 ? 0.787 9.768 2.147 1.00 97.75 85 SER A C 1
ATOM 682 O O . SER A 1 85 ? 1.066 10.964 2.052 1.00 97.75 85 SER A O 1
ATOM 684 N N . GLU A 1 86 ? -0.446 9.327 2.366 1.00 98.19 86 GLU A N 1
ATOM 685 C CA . GLU A 1 86 ? -1.564 10.186 2.744 1.00 98.19 86 GLU A CA 1
ATOM 686 C C . GLU A 1 86 ? -2.543 9.437 3.649 1.00 98.19 86 GLU A C 1
ATOM 688 O O . GLU A 1 86 ? -2.735 8.228 3.515 1.00 98.19 86 GLU A O 1
ATOM 693 N N . THR A 1 87 ? -3.166 10.149 4.586 1.00 98.38 87 THR A N 1
ATOM 694 C CA . THR A 1 87 ? -4.188 9.571 5.464 1.00 98.38 87 THR A CA 1
ATOM 695 C C . THR A 1 87 ? -5.475 9.326 4.684 1.00 98.38 87 THR A C 1
ATOM 697 O O . THR A 1 87 ? -5.935 10.191 3.938 1.00 98.38 87 THR A O 1
ATOM 700 N N . VAL A 1 88 ? -6.086 8.164 4.894 1.00 98.38 88 VAL A N 1
ATOM 701 C CA . VAL A 1 88 ? -7.360 7.779 4.286 1.00 98.38 88 VAL A CA 1
ATOM 702 C C . VAL A 1 88 ? -8.465 7.948 5.317 1.00 98.38 88 VAL A C 1
ATOM 704 O O . VAL A 1 88 ? -8.384 7.436 6.432 1.00 98.38 88 VAL A O 1
ATOM 707 N N . SER A 1 89 ? -9.496 8.706 4.954 1.00 97.94 89 SER A N 1
ATOM 708 C CA . SER A 1 89 ? -10.700 8.821 5.777 1.00 97.94 89 SER A CA 1
ATOM 709 C C . SER A 1 89 ? -11.616 7.613 5.569 1.00 97.94 89 SER A C 1
ATOM 711 O O . SER A 1 89 ? -11.597 7.031 4.482 1.00 97.94 89 SER A O 1
ATOM 713 N N . PRO A 1 90 ? -12.434 7.258 6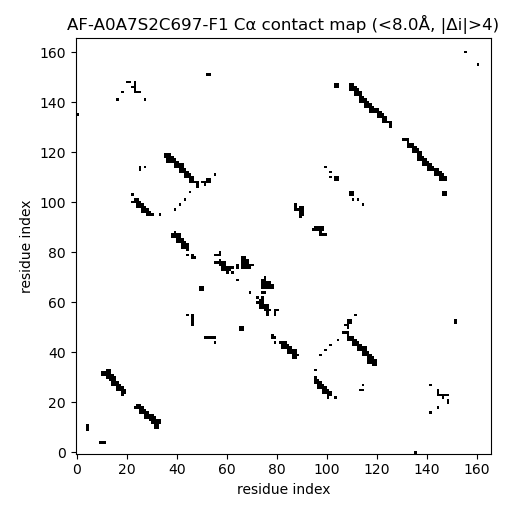.573 1.00 97.56 90 PRO A N 1
ATOM 714 C CA . PRO A 1 90 ? -13.473 6.258 6.391 1.00 97.56 90 PRO A CA 1
ATOM 715 C C . PRO A 1 90 ? -14.425 6.623 5.249 1.00 97.56 90 PRO A C 1
ATOM 717 O O . PRO A 1 90 ? -14.595 7.798 4.903 1.00 97.56 90 PRO A O 1
ATOM 720 N N . SER A 1 91 ? -15.071 5.605 4.695 1.00 97.06 91 SER A N 1
ATOM 721 C CA . SER A 1 91 ? -16.156 5.745 3.736 1.00 97.06 91 SER A CA 1
ATOM 722 C C . SER A 1 91 ? -17.291 6.577 4.335 1.00 97.06 91 SER A C 1
ATOM 724 O O . SER A 1 91 ? -17.547 6.551 5.539 1.00 97.06 91 SER A O 1
ATOM 726 N N . ALA A 1 92 ? -18.003 7.309 3.479 1.00 95.31 92 ALA A N 1
ATOM 727 C CA . ALA A 1 92 ? -19.164 8.091 3.897 1.00 95.31 92 ALA A CA 1
ATOM 728 C C . ALA A 1 92 ? -20.297 7.207 4.449 1.00 95.31 92 ALA A C 1
ATOM 730 O O . ALA A 1 92 ? -21.070 7.663 5.292 1.00 95.31 92 ALA A O 1
ATOM 731 N N . ASP A 1 93 ? -20.374 5.960 3.981 1.00 96.12 93 ASP A N 1
ATOM 732 C CA . ASP A 1 93 ? -21.452 5.028 4.313 1.00 96.12 93 ASP A CA 1
ATOM 733 C C . ASP A 1 93 ? -21.141 4.166 5.549 1.00 96.12 93 ASP A C 1
ATOM 735 O O . ASP A 1 93 ? -22.065 3.708 6.222 1.00 96.12 93 ASP A O 1
ATOM 739 N N . ASP A 1 94 ? -19.858 3.956 5.871 1.00 96.62 94 ASP A N 1
ATOM 740 C CA . ASP A 1 94 ? -19.424 3.124 6.997 1.00 96.62 94 ASP A CA 1
ATOM 741 C C . ASP A 1 94 ? -18.070 3.593 7.562 1.00 96.62 94 ASP A C 1
ATOM 743 O O . ASP A 1 94 ? -17.061 3.654 6.856 1.00 96.62 94 ASP A O 1
ATOM 747 N N . ALA A 1 95 ? -18.046 3.878 8.868 1.00 96.44 95 ALA A N 1
ATOM 748 C CA . ALA A 1 95 ? -16.865 4.332 9.600 1.00 96.44 95 ALA A CA 1
ATOM 749 C C . ALA A 1 95 ? -15.766 3.260 9.745 1.00 96.44 95 ALA A C 1
ATOM 751 O O . ALA A 1 95 ? -14.636 3.600 10.091 1.00 96.44 95 ALA A O 1
ATOM 752 N N . ASN A 1 96 ? -16.087 1.989 9.494 1.00 97.69 96 ASN A N 1
ATOM 753 C CA . ASN A 1 96 ? -15.140 0.875 9.538 1.00 97.69 96 ASN A CA 1
ATOM 754 C C . ASN A 1 96 ? -14.607 0.489 8.152 1.00 97.69 96 ASN A C 1
ATOM 756 O O . ASN A 1 96 ? -13.760 -0.399 8.060 1.00 97.69 96 ASN A O 1
ATOM 760 N N . VAL A 1 97 ? -15.087 1.126 7.082 1.00 98.25 97 VAL A N 1
ATOM 761 C CA . VAL A 1 97 ? -14.677 0.825 5.708 1.00 98.25 97 VAL A CA 1
ATOM 762 C C . VAL A 1 97 ? -13.787 1.941 5.187 1.00 98.25 97 VAL A C 1
ATOM 764 O O . VAL A 1 97 ? -14.128 3.113 5.296 1.00 98.25 97 VAL A O 1
ATOM 767 N N . TYR A 1 98 ? -12.658 1.590 4.581 1.00 98.50 98 TYR A N 1
ATOM 768 C CA . TYR A 1 98 ? -11.711 2.526 3.983 1.00 98.50 98 TYR A CA 1
ATOM 769 C C . TYR A 1 98 ? -11.485 2.137 2.530 1.00 98.50 98 TYR A C 1
ATOM 771 O O . TYR A 1 98 ? -11.187 0.984 2.227 1.00 98.50 98 TYR A O 1
ATOM 779 N N . ILE A 1 99 ? -11.611 3.111 1.632 1.00 98.31 99 ILE A N 1
ATOM 780 C CA . ILE A 1 99 ? -11.479 2.883 0.193 1.00 98.31 99 ILE A CA 1
ATOM 781 C C . ILE A 1 99 ? -10.269 3.660 -0.310 1.00 98.31 99 ILE A C 1
ATOM 783 O O . ILE A 1 99 ? -10.221 4.890 -0.233 1.00 98.31 99 ILE A O 1
ATOM 787 N N . ALA A 1 100 ? -9.294 2.938 -0.851 1.00 98.12 100 ALA A N 1
ATOM 788 C CA . ALA A 1 100 ? -8.085 3.505 -1.416 1.00 98.12 100 ALA A CA 1
ATOM 789 C C . ALA A 1 100 ? -8.011 3.244 -2.917 1.00 98.12 100 ALA A C 1
ATOM 791 O O . ALA A 1 100 ? -8.108 2.114 -3.384 1.00 98.12 100 ALA A O 1
ATOM 792 N N . ASN A 1 101 ? -7.773 4.316 -3.667 1.00 97.12 101 ASN A N 1
ATOM 793 C CA . ASN A 1 101 ? -7.517 4.272 -5.098 1.00 97.12 101 ASN A CA 1
ATOM 794 C C . ASN A 1 101 ? -6.166 4.917 -5.401 1.00 97.12 101 ASN A C 1
ATOM 796 O O . ASN A 1 101 ? -5.728 5.841 -4.701 1.00 97.12 101 ASN A O 1
ATOM 800 N N . HIS A 1 102 ? -5.539 4.478 -6.485 1.00 96.38 102 HIS A N 1
ATOM 801 C CA . HIS A 1 102 ? -4.393 5.152 -7.071 1.00 96.38 102 HIS A CA 1
ATOM 802 C C . HIS A 1 102 ? -4.588 5.232 -8.587 1.00 96.38 102 HIS A C 1
ATOM 804 O O . HIS A 1 102 ? -5.062 4.263 -9.180 1.00 96.38 102 HIS A O 1
ATOM 810 N N . PRO A 1 103 ? -4.304 6.378 -9.229 1.00 93.12 103 PRO A N 1
ATOM 811 C CA . PRO A 1 103 ? -4.459 6.489 -10.669 1.00 93.12 103 PRO A CA 1
ATOM 812 C C . PRO A 1 103 ? -3.542 5.496 -11.384 1.00 93.12 103 PRO A C 1
ATOM 814 O O . PRO A 1 103 ? -2.373 5.347 -11.029 1.00 93.12 103 PRO A O 1
ATOM 817 N N . MET A 1 104 ? -4.076 4.858 -12.424 1.00 90.62 104 MET A N 1
ATOM 818 C CA . MET A 1 104 ? -3.272 4.067 -13.348 1.00 90.62 104 MET A CA 1
ATOM 819 C C . MET A 1 104 ? -2.186 4.973 -13.949 1.00 90.62 104 MET A C 1
ATOM 821 O O . MET A 1 104 ? -2.524 6.030 -14.501 1.00 90.62 104 MET A O 1
ATOM 825 N N . PRO A 1 105 ? -0.901 4.607 -13.854 1.00 89.00 105 PRO A N 1
ATOM 826 C CA . PRO A 1 105 ? 0.155 5.409 -14.442 1.00 89.00 105 PRO A CA 1
ATOM 827 C C . PRO A 1 105 ? 0.043 5.411 -15.972 1.00 89.00 105 PRO A C 1
ATOM 829 O O . PRO A 1 105 ? -0.338 4.421 -16.599 1.00 89.00 105 PRO A O 1
ATOM 832 N N . ALA A 1 106 ? 0.385 6.539 -16.590 1.00 78.19 106 ALA A N 1
ATOM 833 C CA . ALA A 1 106 ? 0.548 6.603 -18.036 1.00 78.19 106 ALA A CA 1
ATOM 834 C C . ALA A 1 106 ? 1.890 5.962 -18.447 1.00 78.19 106 ALA A C 1
ATOM 836 O O . ALA A 1 106 ? 2.852 5.978 -17.682 1.00 78.19 106 ALA A O 1
ATOM 837 N N . ASN A 1 107 ? 1.977 5.481 -19.691 1.00 73.31 107 ASN A N 1
ATOM 838 C CA . ASN A 1 107 ? 3.241 5.154 -20.370 1.00 73.31 107 ASN A CA 1
ATOM 839 C C . ASN A 1 107 ? 4.071 4.000 -19.769 1.00 73.31 107 ASN A C 1
ATOM 841 O O . ASN A 1 107 ? 5.205 4.217 -19.364 1.00 73.31 107 ASN A O 1
ATOM 845 N N . GLY A 1 108 ? 3.564 2.762 -19.760 1.00 77.38 108 GLY A N 1
ATOM 846 C CA . GLY A 1 108 ? 4.399 1.562 -19.536 1.00 77.38 108 GLY A CA 1
ATOM 847 C C . GLY A 1 108 ? 5.145 1.488 -18.192 1.00 77.38 108 GLY A C 1
ATOM 848 O O . GLY A 1 108 ? 6.024 0.645 -18.035 1.00 77.38 108 GLY A O 1
ATOM 849 N N . THR A 1 109 ? 4.813 2.364 -17.242 1.00 88.62 109 THR A N 1
ATOM 850 C CA . THR A 1 109 ? 5.310 2.347 -15.862 1.00 88.62 109 THR A CA 1
ATOM 851 C C . THR A 1 109 ? 4.309 1.635 -14.955 1.00 88.62 109 THR A C 1
ATOM 853 O O . THR A 1 109 ? 3.174 1.371 -15.360 1.00 88.62 109 THR A O 1
ATOM 856 N N . TRP A 1 110 ? 4.718 1.322 -13.723 1.00 92.00 110 TRP A N 1
ATOM 857 C CA . TRP A 1 110 ? 3.822 0.769 -12.710 1.00 92.00 110 TRP A CA 1
ATOM 858 C C . TRP A 1 110 ? 3.669 1.700 -11.528 1.00 92.00 110 TRP A C 1
ATOM 860 O O . TRP A 1 110 ? 4.596 2.411 -11.150 1.00 92.00 110 TRP A O 1
ATOM 870 N N . ALA A 1 111 ? 2.512 1.622 -10.894 1.00 93.81 111 ALA A N 1
ATOM 871 C CA . ALA A 1 111 ? 2.273 2.177 -9.582 1.00 93.81 111 ALA A CA 1
ATOM 872 C C . ALA A 1 111 ? 1.989 1.047 -8.596 1.00 93.81 111 ALA A C 1
ATOM 874 O O . ALA A 1 111 ? 1.369 0.052 -8.957 1.00 93.81 111 ALA A O 1
ATOM 875 N N . ALA A 1 112 ? 2.439 1.202 -7.360 1.00 95.44 112 ALA A N 1
ATOM 876 C CA . ALA A 1 112 ? 2.114 0.325 -6.251 1.00 95.44 112 ALA A CA 1
ATOM 877 C C . ALA A 1 112 ? 1.532 1.154 -5.117 1.00 95.44 112 ALA A C 1
ATOM 879 O O . ALA A 1 112 ? 2.025 2.247 -4.833 1.00 95.44 112 ALA A O 1
ATOM 880 N N . PHE A 1 113 ? 0.513 0.633 -4.446 1.00 97.62 113 PHE A N 1
ATOM 881 C CA . PHE A 1 113 ? 0.004 1.223 -3.219 1.00 97.62 113 PHE A CA 1
ATOM 882 C C . PHE A 1 113 ? -0.588 0.172 -2.284 1.00 97.62 113 PHE A C 1
ATOM 884 O O . PHE A 1 113 ? -1.025 -0.888 -2.722 1.00 97.62 113 PHE A O 1
ATOM 891 N N . PHE A 1 114 ? -0.592 0.467 -0.991 1.00 98.25 114 PHE A N 1
ATOM 892 C CA . PHE A 1 114 ? -1.195 -0.370 0.046 1.00 98.25 114 PHE A CA 1
ATOM 893 C C . PHE A 1 114 ? -1.716 0.510 1.184 1.00 98.25 114 PHE A C 1
ATOM 895 O O . PHE A 1 114 ? -1.386 1.700 1.262 1.00 98.25 114 PHE A O 1
ATOM 902 N N . LEU A 1 115 ? -2.542 -0.069 2.051 1.00 98.56 115 LEU A N 1
ATOM 903 C CA . LEU A 1 115 ? -3.011 0.574 3.271 1.00 98.56 115 LEU A CA 1
ATOM 904 C C . LEU A 1 115 ? -2.249 0.032 4.477 1.00 98.56 115 LEU A C 1
ATOM 906 O O . LEU A 1 115 ? -2.065 -1.175 4.605 1.00 98.56 115 LEU A O 1
ATOM 910 N N . ASP A 1 116 ? -1.845 0.935 5.358 1.00 98.06 116 ASP A N 1
ATOM 911 C CA . ASP A 1 116 ? -1.283 0.654 6.673 1.00 98.06 116 ASP A CA 1
ATOM 912 C C . ASP A 1 116 ? -2.252 1.144 7.751 1.00 98.06 116 ASP A C 1
ATOM 914 O O . ASP A 1 116 ? -2.694 2.297 7.727 1.00 98.06 116 ASP A O 1
ATOM 918 N N . VAL A 1 117 ? -2.617 0.254 8.666 1.00 97.44 117 VAL A N 1
ATOM 919 C CA . VAL A 1 117 ? -3.553 0.499 9.761 1.00 97.44 117 VAL A CA 1
ATOM 920 C C . VAL A 1 117 ? -2.767 0.543 11.055 1.00 97.44 117 VAL A C 1
ATOM 922 O O . VAL A 1 117 ? -2.299 -0.484 11.549 1.00 97.44 117 VAL A O 1
ATOM 925 N N . THR A 1 118 ? -2.672 1.729 11.639 1.00 94.56 118 THR A N 1
ATOM 926 C CA . THR A 1 118 ? -2.017 1.942 12.925 1.00 94.56 118 THR A CA 1
ATOM 927 C C . THR A 1 118 ? -3.065 1.981 14.033 1.00 94.56 118 THR A C 1
ATOM 929 O O . THR A 1 118 ? -4.027 2.752 13.984 1.00 94.56 118 THR A O 1
ATOM 932 N N . TYR A 1 119 ? -2.878 1.163 15.064 1.00 90.25 119 TYR A N 1
ATOM 933 C CA . TYR A 1 119 ? -3.757 1.110 16.230 1.00 90.25 119 TYR A CA 1
ATOM 934 C C . TYR A 1 119 ? -3.225 1.984 17.364 1.00 90.25 119 TYR A C 1
ATOM 936 O O . TYR A 1 119 ? -2.018 2.131 17.559 1.00 90.25 119 TYR A O 1
ATOM 944 N N . LYS A 1 120 ? -4.138 2.518 18.175 1.00 87.50 120 LYS A N 1
ATOM 945 C CA . LYS A 1 120 ? -3.825 3.270 19.386 1.00 87.50 120 LYS A CA 1
ATOM 946 C C . LYS A 1 120 ? -2.878 2.460 20.252 1.00 87.50 120 LYS A C 1
ATOM 948 O O . LYS A 1 120 ? -3.075 1.275 20.52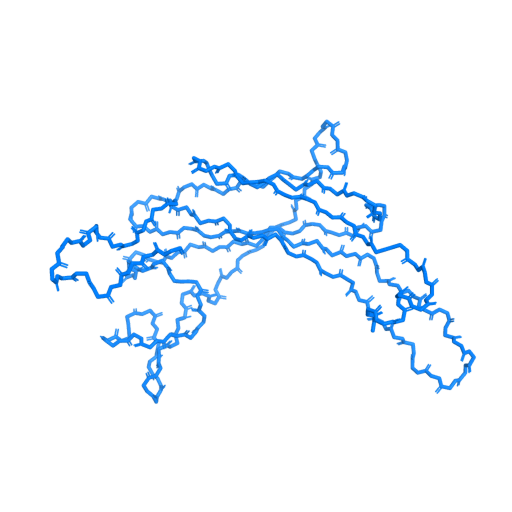1 1.00 87.50 120 LYS A O 1
ATOM 953 N N . LYS A 1 121 ? -1.842 3.146 20.710 1.00 77.88 121 LYS A N 1
ATOM 954 C CA . LYS A 1 121 ? -0.827 2.591 21.588 1.00 77.88 121 LYS A CA 1
ATOM 955 C C . LYS A 1 121 ? -1.474 1.996 22.837 1.00 77.88 121 LYS A C 1
ATOM 957 O O . LYS A 1 121 ? -2.122 2.713 23.600 1.00 77.88 121 LYS A O 1
ATOM 962 N N . ALA A 1 122 ? -1.239 0.710 23.077 1.00 64.25 122 ALA A N 1
ATOM 963 C CA . ALA A 1 122 ? -1.628 0.097 24.335 1.00 64.25 122 ALA A CA 1
ATOM 964 C C . ALA A 1 122 ? -0.718 0.656 25.437 1.00 64.25 122 ALA A C 1
ATOM 966 O O . ALA A 1 122 ? 0.488 0.403 25.460 1.00 64.25 122 ALA A O 1
ATOM 967 N N . THR A 1 123 ? -1.275 1.457 26.340 1.00 59.03 123 THR A N 1
ATOM 968 C CA . THR A 1 123 ? -0.599 1.788 27.593 1.00 59.03 123 THR A CA 1
ATOM 969 C C . THR A 1 123 ? -0.789 0.609 28.531 1.00 59.03 123 THR A C 1
ATOM 971 O O . THR A 1 123 ? -1.860 0.441 29.106 1.00 59.03 123 THR A O 1
ATOM 974 N N . ASP A 1 124 ? 0.229 -0.244 28.643 1.00 55.75 124 ASP A N 1
ATOM 975 C CA . ASP A 1 124 ? 0.241 -1.260 29.691 1.00 55.75 124 ASP A CA 1
ATOM 976 C C . ASP A 1 124 ? 0.458 -0.527 31.023 1.00 55.75 124 ASP A C 1
ATOM 978 O O . ASP A 1 124 ? 1.544 0.015 31.269 1.00 55.75 124 ASP A O 1
ATOM 982 N N . ASP A 1 125 ? -0.576 -0.480 31.866 1.00 50.84 125 ASP A N 1
ATOM 983 C CA . ASP A 1 125 ? -0.443 -0.164 33.287 1.00 50.84 125 ASP A CA 1
ATOM 984 C C . ASP A 1 125 ? 0.378 -1.304 33.894 1.00 50.84 125 ASP A C 1
ATOM 986 O O . ASP A 1 125 ? -0.156 -2.321 34.336 1.00 50.84 125 ASP A O 1
ATOM 990 N N . GLY A 1 126 ? 1.703 -1.195 33.769 1.00 47.50 126 GLY A N 1
ATOM 991 C CA . GLY A 1 126 ? 2.629 -2.289 34.021 1.00 47.50 126 G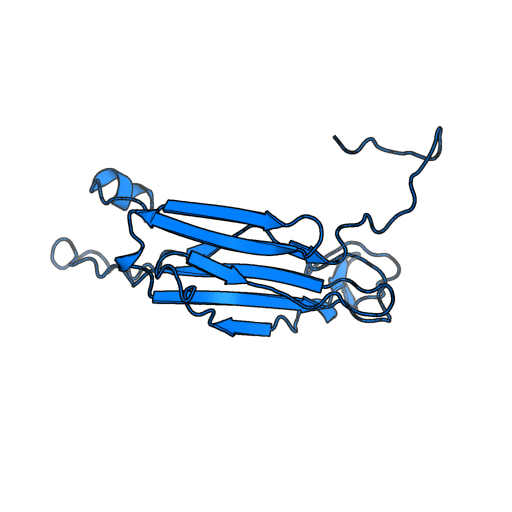LY A CA 1
ATOM 992 C C . GLY A 1 126 ? 2.362 -2.996 35.350 1.00 47.50 126 GLY A C 1
ATOM 993 O O . GLY A 1 126 ? 1.925 -2.391 36.329 1.00 47.50 126 GLY A O 1
ATOM 994 N N . LEU A 1 127 ? 2.686 -4.290 35.401 1.00 47.31 127 LEU A N 1
ATOM 995 C CA . LEU A 1 127 ? 2.735 -5.075 36.635 1.00 47.31 127 LEU A CA 1
ATOM 996 C C . LEU A 1 127 ? 3.778 -4.468 37.593 1.00 47.31 127 LEU A C 1
ATOM 998 O O . LEU A 1 127 ? 4.921 -4.906 37.607 1.00 47.31 127 LEU A O 1
ATOM 1002 N N . GLY A 1 128 ? 3.403 -3.431 38.345 1.00 45.88 128 GLY A N 1
ATOM 1003 C CA . GLY A 1 128 ? 4.134 -2.854 39.474 1.00 45.88 128 GLY A CA 1
ATOM 1004 C C . GLY A 1 128 ? 5.658 -2.715 39.321 1.00 45.88 128 GLY A C 1
ATOM 1005 O O . GLY A 1 128 ? 6.417 -3.622 39.643 1.00 45.88 128 GLY A O 1
ATOM 1006 N N . GLY A 1 129 ? 6.122 -1.515 38.968 1.00 45.16 129 GLY A N 1
ATOM 1007 C CA . GLY A 1 129 ? 7.379 -0.941 39.476 1.00 45.16 129 GLY A CA 1
ATOM 1008 C C . GLY A 1 129 ? 8.732 -1.463 38.971 1.00 45.16 129 GLY A C 1
ATOM 1009 O O . GLY A 1 129 ? 9.722 -0.786 39.232 1.00 45.16 129 GLY A O 1
ATOM 1010 N N . PHE A 1 130 ? 8.827 -2.588 38.249 1.00 48.72 130 PHE A N 1
ATOM 1011 C CA . PHE A 1 130 ? 10.143 -3.134 37.845 1.00 48.72 130 PHE A CA 1
ATOM 1012 C C . PHE A 1 130 ? 10.245 -3.683 36.410 1.00 48.72 130 PHE A C 1
ATOM 1014 O O . PHE A 1 130 ? 11.328 -4.104 36.006 1.00 48.72 130 PHE A O 1
ATOM 1021 N N . ILE A 1 131 ? 9.167 -3.657 35.618 1.00 51.44 131 ILE A N 1
ATOM 1022 C CA . ILE A 1 131 ? 9.172 -4.097 34.210 1.00 51.44 131 ILE A CA 1
ATOM 1023 C C . ILE A 1 131 ? 8.973 -2.867 33.306 1.00 51.44 131 ILE A C 1
ATOM 1025 O O . ILE A 1 131 ? 8.050 -2.095 33.573 1.00 51.44 131 ILE A O 1
ATOM 1029 N N . PRO A 1 132 ? 9.807 -2.653 32.264 1.00 52.34 132 PRO A N 1
ATOM 1030 C CA . PRO A 1 132 ? 9.646 -1.540 31.329 1.00 52.34 132 PRO A CA 1
ATOM 1031 C C . PRO A 1 132 ? 8.221 -1.482 30.773 1.00 52.34 132 PRO A C 1
ATOM 1033 O O . PRO A 1 132 ? 7.687 -2.501 30.330 1.00 52.34 132 PRO A O 1
ATOM 1036 N N . THR A 1 133 ? 7.609 -0.294 30.785 1.00 54.38 133 THR A N 1
ATOM 1037 C CA . THR A 1 133 ? 6.323 -0.075 30.123 1.00 54.38 133 THR A CA 1
ATOM 1038 C C . THR A 1 133 ? 6.518 -0.258 28.627 1.00 54.38 133 THR A C 1
ATOM 1040 O O . THR A 1 133 ? 7.287 0.438 27.960 1.00 54.38 133 THR A O 1
ATOM 1043 N N . ASN A 1 134 ? 5.855 -1.277 28.108 1.00 53.81 134 ASN A N 1
ATOM 1044 C CA . ASN A 1 134 ? 6.033 -1.722 26.747 1.00 53.81 134 ASN A CA 1
ATOM 1045 C C . ASN A 1 134 ? 5.087 -0.922 25.849 1.00 53.81 134 ASN A C 1
ATOM 1047 O O . ASN A 1 134 ? 3.898 -1.194 25.737 1.00 53.81 134 ASN A O 1
ATOM 1051 N N . ASN A 1 135 ? 5.651 0.123 25.257 1.00 59.38 135 ASN A N 1
ATOM 1052 C CA . ASN A 1 135 ? 4.991 1.093 24.399 1.00 59.38 135 ASN A CA 1
ATOM 1053 C C . ASN A 1 135 ? 4.783 0.530 22.983 1.00 59.38 135 ASN A C 1
ATOM 1055 O O . ASN A 1 135 ? 5.426 0.994 22.045 1.00 59.38 135 ASN A O 1
ATOM 1059 N N . PHE A 1 136 ? 3.931 -0.481 22.828 1.00 64.38 136 PHE A N 1
ATOM 1060 C CA . PHE A 1 136 ? 3.699 -1.112 21.528 1.00 64.38 136 PHE A CA 1
ATOM 1061 C C . PHE A 1 136 ? 2.539 -0.462 20.770 1.00 64.38 136 PHE A C 1
ATOM 1063 O O . PHE A 1 136 ? 1.478 -0.190 21.335 1.00 64.38 136 PHE A O 1
ATOM 1070 N N . VAL A 1 137 ? 2.762 -0.250 19.478 1.00 73.69 137 VAL A N 1
ATOM 1071 C CA . VAL A 1 137 ? 1.758 0.131 18.484 1.00 73.69 137 VAL A CA 1
ATOM 1072 C C . VAL A 1 137 ? 1.528 -1.109 17.625 1.00 73.69 137 VAL A C 1
ATOM 1074 O O . VAL A 1 137 ? 2.496 -1.739 17.197 1.00 73.69 137 VAL A O 1
ATOM 1077 N N . HIS A 1 138 ? 0.272 -1.527 17.473 1.00 82.81 138 HIS A N 1
ATOM 1078 C CA . HIS A 1 138 ? -0.068 -2.583 16.520 1.00 82.81 138 HIS A CA 1
ATOM 1079 C C . HIS A 1 138 ? -0.216 -1.949 15.142 1.00 82.81 138 HIS A C 1
ATOM 1081 O O . HIS A 1 138 ? -0.868 -0.913 15.017 1.00 82.81 138 HIS A O 1
ATOM 1087 N N . GLU A 1 139 ? 0.370 -2.588 14.138 1.00 89.94 139 GLU A N 1
ATOM 1088 C CA . GLU A 1 139 ? 0.318 -2.164 12.743 1.00 89.94 139 GLU A CA 1
ATOM 1089 C C . GLU A 1 139 ? -0.044 -3.373 11.886 1.00 89.94 139 GLU A C 1
ATOM 1091 O O . GLU A 1 139 ? 0.435 -4.486 12.130 1.00 89.94 139 GLU A O 1
ATOM 1096 N N . PHE A 1 140 ? -0.913 -3.153 10.908 1.00 92.56 140 PHE A N 1
ATOM 1097 C CA . PHE A 1 140 ? -1.301 -4.156 9.930 1.00 92.56 140 PHE A CA 1
ATOM 1098 C C . PHE A 1 140 ? -1.338 -3.520 8.548 1.00 92.56 140 PHE A C 1
ATOM 1100 O O . PHE A 1 140 ? -1.855 -2.421 8.380 1.00 92.56 140 PHE A O 1
ATOM 1107 N N . THR A 1 141 ? -0.831 -4.238 7.552 1.00 97.00 141 THR A N 1
ATOM 1108 C CA . THR A 1 141 ? -0.817 -3.778 6.163 1.00 97.00 141 THR A CA 1
ATOM 1109 C C . THR A 1 141 ? -1.683 -4.679 5.301 1.00 97.00 141 THR A C 1
ATOM 1111 O O . THR A 1 141 ? -1.740 -5.890 5.521 1.00 97.00 141 THR A O 1
ATOM 1114 N N . THR A 1 142 ? -2.377 -4.090 4.330 1.00 97.88 142 THR A N 1
ATOM 1115 C CA . THR A 1 142 ? -3.007 -4.865 3.257 1.00 97.88 142 THR A CA 1
ATOM 1116 C C . THR A 1 142 ? -1.939 -5.417 2.325 1.00 97.88 142 THR A C 1
ATOM 1118 O O . THR A 1 142 ? -0.790 -4.964 2.311 1.00 97.88 142 THR A O 1
ATOM 1121 N N . GLU A 1 143 ? -2.340 -6.337 1.456 1.00 96.56 143 GLU A N 1
ATOM 1122 C CA . GLU A 1 143 ? -1.536 -6.637 0.279 1.00 96.56 143 GLU A CA 1
ATOM 1123 C C . GLU A 1 143 ? -1.356 -5.394 -0.603 1.00 96.56 143 GLU A C 1
ATOM 1125 O O . GLU A 1 143 ? -2.152 -4.446 -0.582 1.00 96.56 143 GLU A O 1
ATOM 1130 N N . VAL A 1 144 ? -0.268 -5.402 -1.372 1.00 95.50 144 VAL A N 1
ATOM 1131 C CA . VAL A 1 144 ? 0.040 -4.328 -2.311 1.00 95.50 144 VAL A CA 1
ATOM 1132 C C . VAL A 1 144 ? -0.812 -4.469 -3.569 1.00 95.50 144 VAL A C 1
ATOM 1134 O O . VAL A 1 144 ?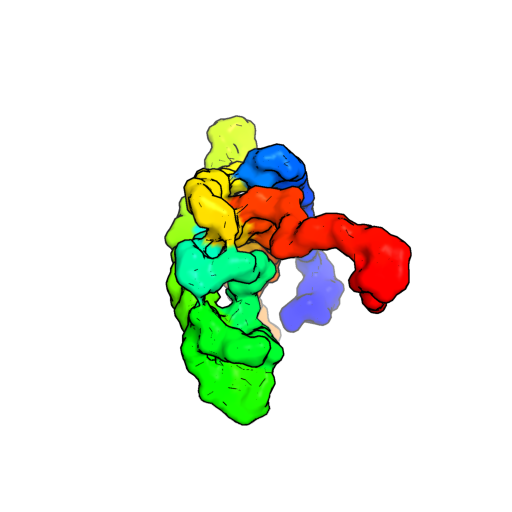 -0.842 -5.516 -4.215 1.00 95.50 144 VAL A O 1
ATOM 1137 N N . SER A 1 145 ? -1.472 -3.384 -3.953 1.00 96.81 145 SER A N 1
ATOM 1138 C CA . SER A 1 145 ? -2.103 -3.249 -5.259 1.00 96.81 145 SER A CA 1
ATOM 1139 C C . SER A 1 145 ? -1.096 -2.667 -6.243 1.00 96.81 145 SER A C 1
ATOM 1141 O O . SER A 1 145 ? -0.483 -1.635 -5.961 1.00 96.81 145 SER A O 1
ATOM 1143 N N . ILE A 1 146 ? -0.894 -3.341 -7.378 1.00 94.69 146 ILE A N 1
ATOM 1144 C CA . ILE A 1 146 ? 0.021 -2.904 -8.437 1.00 94.69 146 ILE A CA 1
ATOM 1145 C C . ILE A 1 146 ? -0.775 -2.647 -9.712 1.00 94.69 146 ILE A C 1
ATOM 1147 O O . ILE A 1 146 ? -1.594 -3.465 -10.114 1.00 94.69 146 ILE A O 1
ATOM 1151 N N . LEU A 1 147 ? -0.501 -1.513 -10.348 1.00 93.44 147 LEU A N 1
ATOM 1152 C CA . LEU A 1 147 ? -1.227 -0.994 -11.495 1.00 93.44 147 LEU A CA 1
ATOM 1153 C C . LEU A 1 147 ? -0.270 -0.671 -12.650 1.00 93.44 147 LEU A C 1
ATOM 1155 O O . LEU A 1 147 ? 0.685 0.073 -12.423 1.00 93.44 147 LEU A O 1
ATOM 1159 N N . PRO A 1 148 ? -0.523 -1.151 -13.881 1.00 91.12 148 PRO A N 1
ATOM 1160 C CA . PRO A 1 148 ? -1.506 -2.187 -14.231 1.00 91.12 148 PRO A CA 1
ATOM 1161 C C . PRO A 1 148 ? -1.145 -3.556 -13.630 1.00 91.12 148 PRO A C 1
ATOM 1163 O O . PRO A 1 148 ? 0.041 -3.877 -13.515 1.00 91.12 148 PRO A O 1
ATOM 1166 N N . ASP A 1 149 ? -2.149 -4.381 -13.301 1.00 88.56 149 ASP A N 1
ATOM 1167 C CA . ASP A 1 149 ? -1.919 -5.763 -12.847 1.00 88.56 149 ASP A CA 1
ATOM 1168 C C . ASP A 1 149 ? -1.684 -6.698 -14.038 1.00 88.56 149 ASP A C 1
ATOM 1170 O O . ASP A 1 149 ? -2.492 -7.544 -14.409 1.00 88.56 149 ASP A O 1
ATOM 1174 N N . VAL A 1 150 ? -0.552 -6.474 -14.695 1.00 84.94 150 VAL A N 1
ATOM 1175 C CA . VAL A 1 150 ? -0.050 -7.300 -15.789 1.00 84.94 150 VAL A CA 1
ATOM 1176 C C . VAL A 1 150 ? 1.361 -7.756 -15.457 1.00 84.94 150 VAL A C 1
ATOM 1178 O O . VAL A 1 150 ? 2.097 -7.106 -14.698 1.00 84.94 150 VAL A O 1
ATOM 1181 N N . PHE A 1 151 ? 1.758 -8.896 -16.012 1.00 79.62 151 PHE A N 1
ATOM 1182 C CA . PHE A 1 151 ? 3.145 -9.319 -15.912 1.00 79.62 151 PHE A CA 1
ATOM 1183 C C . PHE A 1 151 ? 4.038 -8.398 -16.756 1.00 79.62 151 PHE A C 1
ATOM 1185 O O . PHE A 1 151 ? 3.642 -7.971 -17.838 1.00 79.62 151 PHE A O 1
ATOM 1192 N N . PRO A 1 152 ? 5.248 -8.071 -16.269 1.00 72.62 152 PRO A N 1
ATOM 1193 C CA . PRO A 1 152 ? 6.201 -7.228 -16.991 1.00 72.62 152 PRO A CA 1
ATOM 1194 C C . PRO A 1 152 ? 6.919 -7.962 -18.135 1.00 72.62 152 PRO A C 1
ATOM 1196 O O . PRO A 1 152 ? 7.851 -7.416 -18.718 1.00 72.62 152 PRO A O 1
ATOM 1199 N N . PHE A 1 153 ? 6.534 -9.206 -18.415 1.00 74.38 153 PHE A N 1
ATOM 1200 C CA . PHE A 1 153 ? 7.144 -10.059 -19.421 1.00 74.38 153 PHE A CA 1
ATOM 1201 C C . PHE A 1 153 ? 6.053 -10.593 -20.335 1.00 74.38 153 PHE A C 1
ATOM 1203 O O . PHE A 1 153 ? 4.957 -10.904 -19.864 1.00 74.38 153 PHE A O 1
ATOM 1210 N N . ASP A 1 154 ? 6.381 -10.723 -21.615 1.00 72.75 154 ASP A N 1
ATOM 1211 C CA . ASP A 1 154 ? 5.542 -11.469 -22.540 1.00 72.75 154 ASP A CA 1
ATOM 1212 C C . ASP A 1 154 ? 5.425 -12.922 -22.076 1.00 72.75 154 ASP A C 1
ATOM 1214 O O . ASP A 1 154 ? 6.354 -13.480 -21.476 1.00 72.75 154 ASP A O 1
ATOM 1218 N N . ASP A 1 155 ? 4.298 -13.547 -22.405 1.00 73.44 155 ASP A N 1
ATOM 1219 C CA . ASP A 1 155 ? 4.142 -14.983 -22.230 1.00 73.44 155 ASP A CA 1
ATOM 1220 C C . ASP A 1 155 ? 5.293 -15.700 -22.945 1.00 73.44 155 ASP A C 1
ATOM 1222 O O . ASP A 1 155 ? 5.513 -15.548 -24.152 1.00 73.44 155 ASP A O 1
ATOM 1226 N N . CYS A 1 156 ? 6.052 -16.490 -22.192 1.00 73.56 156 CYS A N 1
ATOM 1227 C CA . CYS A 1 156 ? 7.006 -17.410 -22.784 1.00 73.56 156 CYS A CA 1
ATOM 1228 C C . CYS A 1 156 ? 6.250 -18.639 -23.320 1.00 73.56 156 CYS A C 1
ATOM 1230 O O . CYS A 1 156 ? 5.175 -18.996 -22.834 1.00 73.56 156 CYS A O 1
ATOM 1232 N N . TYR A 1 157 ? 6.824 -19.329 -24.306 1.00 78.88 157 TYR A N 1
ATOM 1233 C CA . TYR A 1 157 ? 6.252 -20.562 -24.846 1.00 78.88 157 TYR A CA 1
ATOM 1234 C C . TYR A 1 157 ? 7.353 -21.600 -25.074 1.00 78.88 157 TYR A C 1
ATOM 1236 O O . TYR A 1 157 ? 8.429 -21.277 -25.574 1.00 78.88 157 TYR A O 1
ATOM 1244 N N . LEU A 1 158 ? 7.050 -22.872 -24.796 1.00 75.81 158 LEU A N 1
ATOM 1245 C CA . LEU A 1 158 ? 7.931 -24.016 -25.075 1.00 75.81 158 LEU A CA 1
ATOM 1246 C C . LEU A 1 158 ? 9.283 -23.917 -24.337 1.00 75.81 158 LEU A C 1
ATOM 1248 O O . LEU A 1 158 ? 9.323 -23.606 -23.150 1.00 75.81 158 LEU A O 1
ATOM 1252 N N . GLU A 1 159 ? 10.388 -24.219 -25.021 1.00 70.94 159 GLU A N 1
ATOM 1253 C CA . GLU A 1 159 ? 11.733 -24.330 -24.440 1.00 70.94 159 GLU A CA 1
ATOM 1254 C C . GLU A 1 159 ? 12.310 -22.999 -23.930 1.00 70.94 159 GLU A C 1
ATOM 1256 O O . GLU A 1 159 ? 13.332 -23.008 -23.248 1.00 70.94 159 GLU A O 1
ATOM 1261 N N . THR A 1 160 ? 11.667 -21.861 -24.222 1.00 68.75 160 THR A N 1
ATOM 1262 C CA . THR A 1 160 ? 12.068 -20.552 -23.678 1.00 68.75 160 THR A CA 1
ATOM 1263 C C . THR A 1 160 ? 11.436 -20.250 -22.315 1.00 68.75 160 THR A C 1
ATOM 1265 O O . THR A 1 160 ? 11.856 -19.303 -21.650 1.00 68.75 160 THR A O 1
ATOM 1268 N N . CYS A 1 161 ? 10.470 -21.057 -21.852 1.00 67.81 161 CYS A N 1
ATOM 1269 C CA . CYS A 1 161 ? 9.939 -20.964 -20.493 1.00 67.81 161 CYS A CA 1
ATOM 1270 C C . CYS A 1 161 ? 10.814 -21.738 -19.505 1.00 67.81 161 CYS A C 1
ATOM 1272 O O . CYS A 1 161 ? 10.722 -22.959 -19.390 1.00 67.81 161 CYS A O 1
ATOM 1274 N N . HIS A 1 162 ? 11.610 -21.020 -18.717 1.00 70.75 162 HIS A N 1
ATOM 1275 C CA . HIS A 1 162 ? 12.409 -21.611 -17.637 1.00 70.75 162 HIS A CA 1
ATOM 1276 C C . HIS A 1 162 ? 11.640 -21.795 -16.314 1.00 70.75 162 HIS A C 1
ATOM 1278 O O . HIS A 1 162 ? 12.242 -22.125 -15.294 1.00 70.75 162 HIS A O 1
ATOM 1284 N N . GLY A 1 163 ? 10.317 -21.608 -16.312 1.00 61.91 163 GLY A N 1
ATOM 1285 C CA . GLY A 1 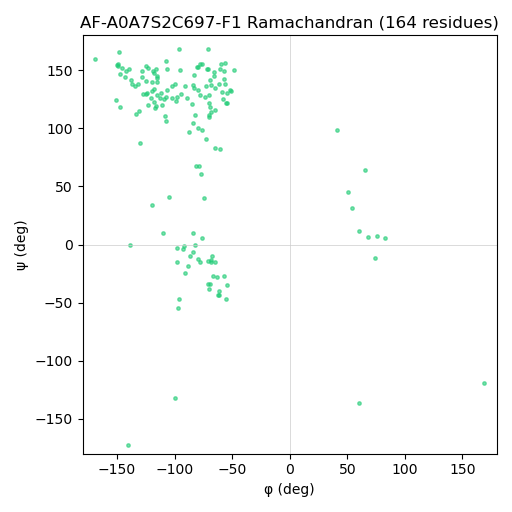163 ? 9.473 -21.822 -15.140 1.00 61.91 163 GLY A CA 1
ATOM 1286 C C . GLY A 1 163 ? 7.983 -21.784 -15.470 1.00 61.91 163 GLY A C 1
ATOM 1287 O O . GLY A 1 163 ? 7.574 -21.235 -16.489 1.00 61.91 163 GLY A O 1
ATOM 1288 N N . THR A 1 164 ? 7.180 -22.371 -14.588 1.00 49.97 164 THR A N 1
ATOM 1289 C CA . THR A 1 164 ? 5.717 -22.230 -14.549 1.00 49.97 164 THR A CA 1
ATOM 1290 C C . THR A 1 164 ? 5.365 -21.398 -13.326 1.00 49.97 164 THR A C 1
ATOM 1292 O O . THR A 1 164 ? 5.779 -21.752 -12.221 1.00 49.97 164 THR A O 1
ATOM 1295 N N . LEU A 1 165 ? 4.619 -20.307 -13.517 1.00 48.97 165 LEU A N 1
ATOM 1296 C CA . LEU A 1 165 ? 3.959 -19.611 -12.413 1.00 48.97 165 LEU A CA 1
ATOM 1297 C C . LEU A 1 165 ? 2.854 -20.542 -11.895 1.00 48.97 165 LEU A C 1
ATOM 1299 O O . LEU A 1 165 ? 1.943 -20.888 -12.646 1.00 48.97 165 LEU A O 1
ATOM 1303 N N . VAL A 1 166 ? 3.008 -21.013 -10.658 1.00 42.41 166 VAL A N 1
ATOM 1304 C CA . VAL A 1 166 ? 1.993 -21.767 -9.904 1.00 42.41 166 VAL A CA 1
ATOM 1305 C C . VAL A 1 166 ? 1.323 -20.839 -8.915 1.00 42.41 166 VAL A C 1
ATOM 1307 O O . VAL A 1 166 ? 2.065 -20.034 -8.307 1.00 42.41 166 VAL A O 1
#

Mean predicted aligned error: 8.64 Å

pLDDT: mean 83.98, std 15.67, range [42.41, 98.56]

Organism: NCBI:txid236787

Secondary structure (DSSP, 8-state):
-HHHHHHHTPPPP-EEEEE-TTT--EEEEE-TTGGGEEEEEEEEEE--TT-------SEE--SS--SEEEETTEEEEGGGGG-EEEEPPBPSS-TTEEEE--PPPSSS--EEEEEEEEEPPB----STTSS----B--EEEPPPEEES-S-SSPPP-GGG------

Radius of gyration: 20.45 Å; Cα contacts (8 Å, |Δi|>4): 301; chains: 1; bounding box: 50×34×65 Å

InterPro domains:
  IPR009199 PhoPQ-activated pathogenicity-related protein, PqaA type [PTHR31497] (2-165)

Sequence (166 aa):
AWISTLLKKETVPTMDWDRDDVTGQITLTLGEGANQVDTVTKYWQQTGDTYGRRDFRFLNIDDPCLCGAEYEGNCLNLQVLNWKSETVSPSADDANVYIANHPMPANGTWAAFFLDVTYKKATDDGLGGFIPTNNFVHEFTTEVSILPDVFPFDDCYLETCHGTLV